Protein AF-A0A1H8B4Q2-F1 (afdb_monomer_lite)

Structure (mmCIF, N/CA/C/O backbone):
data_AF-A0A1H8B4Q2-F1
#
_entry.id   AF-A0A1H8B4Q2-F1
#
loop_
_atom_site.group_PDB
_atom_site.id
_atom_site.type_symbol
_atom_site.label_atom_id
_atom_site.label_alt_id
_atom_site.label_comp_id
_atom_site.label_asym_id
_atom_site.label_entity_id
_atom_site.label_seq_id
_atom_site.pdbx_PDB_ins_code
_atom_site.Cartn_x
_atom_site.Cartn_y
_atom_site.Cartn_z
_atom_site.occupancy
_atom_site.B_iso_or_equiv
_atom_site.auth_seq_id
_atom_site.auth_comp_id
_atom_site.auth_asym_id
_atom_site.auth_atom_id
_atom_site.pdbx_PDB_model_num
ATOM 1 N N . MET A 1 1 ? 11.904 -16.761 -21.065 1.00 44.06 1 MET A N 1
ATOM 2 C CA . MET A 1 1 ? 10.690 -16.181 -20.453 1.00 44.06 1 MET A CA 1
ATOM 3 C C . MET A 1 1 ? 10.366 -14.927 -21.239 1.00 44.06 1 MET A C 1
ATOM 5 O O . MET A 1 1 ? 11.265 -14.121 -21.437 1.00 44.06 1 MET A O 1
ATOM 9 N N . THR A 1 2 ? 9.163 -14.817 -21.790 1.00 51.31 2 THR A N 1
ATOM 10 C CA . THR A 1 2 ? 8.744 -13.660 -22.591 1.00 51.31 2 THR A CA 1
ATOM 11 C C . THR A 1 2 ? 8.271 -12.580 -21.623 1.00 51.31 2 THR A C 1
ATOM 13 O O . THR A 1 2 ? 7.244 -12.768 -20.978 1.00 51.31 2 THR A O 1
ATOM 16 N N . THR A 1 3 ? 9.033 -11.499 -21.448 1.00 61.41 3 THR A N 1
ATOM 17 C CA . THR A 1 3 ? 8.589 -10.367 -20.614 1.00 61.41 3 THR A CA 1
ATOM 18 C C . THR A 1 3 ? 7.335 -9.747 -21.215 1.00 61.41 3 THR A C 1
ATOM 20 O O . THR A 1 3 ? 7.231 -9.620 -22.440 1.00 61.41 3 THR A O 1
ATOM 23 N N . ALA A 1 4 ? 6.393 -9.382 -20.349 1.00 77.69 4 ALA A N 1
ATOM 24 C CA . ALA A 1 4 ? 5.158 -8.721 -20.735 1.00 77.69 4 ALA A CA 1
ATOM 25 C C . ALA A 1 4 ? 5.443 -7.415 -21.509 1.00 77.69 4 ALA A C 1
ATOM 27 O O . ALA A 1 4 ? 6.437 -6.738 -21.232 1.00 77.69 4 ALA A O 1
ATOM 28 N N . PRO A 1 5 ? 4.609 -7.065 -22.504 1.00 85.50 5 PRO A N 1
ATOM 29 C CA . PRO A 1 5 ? 4.721 -5.782 -23.187 1.00 85.50 5 PRO A CA 1
ATOM 30 C C . PRO A 1 5 ? 4.383 -4.632 -22.232 1.00 85.50 5 PRO A C 1
ATOM 32 O O . PRO A 1 5 ? 3.731 -4.836 -21.208 1.00 85.50 5 PRO A O 1
ATOM 35 N N . LEU A 1 6 ? 4.780 -3.410 -22.597 1.00 89.19 6 LEU A N 1
ATOM 36 C CA . LEU A 1 6 ? 4.285 -2.215 -21.914 1.00 89.19 6 LEU A CA 1
ATOM 37 C C . LEU A 1 6 ? 2.749 -2.153 -22.016 1.00 89.19 6 LEU A C 1
ATOM 39 O O . LEU A 1 6 ? 2.206 -2.455 -23.087 1.00 89.19 6 LEU A O 1
ATOM 43 N N . PRO A 1 7 ? 2.038 -1.750 -20.947 1.00 91.31 7 PRO A N 1
ATOM 44 C CA . PRO A 1 7 ? 0.609 -1.484 -21.038 1.00 91.31 7 PRO A CA 1
ATOM 45 C C . PRO A 1 7 ? 0.302 -0.395 -22.071 1.00 91.31 7 PRO A C 1
ATOM 47 O O . PRO A 1 7 ? 1.131 0.466 -22.371 1.00 91.31 7 PRO A O 1
ATOM 50 N N . ALA A 1 8 ? -0.916 -0.411 -22.610 1.00 92.31 8 ALA A N 1
ATOM 51 C CA . ALA A 1 8 ? -1.341 0.591 -23.580 1.00 92.31 8 ALA A CA 1
ATOM 52 C C . ALA A 1 8 ? -1.207 2.013 -23.000 1.00 92.31 8 ALA A C 1
ATOM 54 O O . ALA A 1 8 ? -1.653 2.280 -21.887 1.00 92.31 8 ALA A O 1
ATOM 55 N N . GLY A 1 9 ? -0.576 2.913 -23.760 1.00 91.75 9 GLY A N 1
ATOM 56 C CA . GLY A 1 9 ? -0.340 4.306 -23.362 1.00 91.75 9 GLY A CA 1
ATOM 57 C C . GLY A 1 9 ? 0.874 4.530 -22.453 1.00 91.75 9 GLY A C 1
ATOM 58 O O . GLY A 1 9 ? 1.260 5.679 -22.258 1.00 91.75 9 GLY A O 1
ATOM 59 N N . TRP A 1 10 ? 1.504 3.472 -21.937 1.00 96.31 10 TRP A N 1
ATOM 60 C CA . TRP A 1 10 ? 2.675 3.588 -21.068 1.00 96.31 10 TRP A CA 1
ATOM 61 C C . TRP A 1 10 ? 3.954 3.821 -21.871 1.00 96.31 10 TRP A C 1
ATOM 63 O O . TRP A 1 10 ? 4.034 3.526 -23.065 1.00 96.31 10 TRP A O 1
ATOM 73 N N . ALA A 1 11 ? 4.977 4.344 -21.201 1.00 96.69 11 ALA A N 1
ATOM 74 C CA . ALA A 1 11 ? 6.280 4.591 -21.802 1.00 96.69 11 ALA A CA 1
ATOM 75 C C . ALA A 1 11 ? 7.419 4.390 -20.800 1.00 96.69 11 ALA A C 1
ATOM 77 O O . ALA A 1 11 ? 7.212 4.398 -19.591 1.00 96.69 11 ALA A O 1
ATOM 78 N N . VAL A 1 12 ? 8.638 4.262 -21.314 1.00 95.50 12 VAL A N 1
ATOM 79 C CA . VAL A 1 12 ? 9.869 4.340 -20.526 1.00 95.50 12 VAL A CA 1
ATOM 80 C C . VAL A 1 12 ? 10.606 5.605 -20.937 1.00 95.50 12 VAL A C 1
ATOM 82 O O . VAL A 1 12 ? 10.928 5.780 -22.113 1.00 95.50 12 VAL A O 1
ATOM 85 N N . ALA A 1 13 ? 10.842 6.496 -19.981 1.00 95.00 13 ALA A N 1
ATOM 86 C CA . ALA A 1 13 ? 11.702 7.654 -20.157 1.00 95.00 13 ALA A CA 1
ATOM 87 C C . ALA A 1 13 ? 13.133 7.308 -19.741 1.00 95.00 13 ALA A C 1
ATOM 89 O O . ALA A 1 13 ? 13.351 6.614 -18.750 1.00 95.00 13 ALA A O 1
ATOM 90 N N . PHE A 1 14 ? 14.099 7.813 -20.495 1.00 92.56 14 PHE A N 1
ATOM 91 C CA . PHE A 1 14 ? 15.521 7.679 -20.232 1.00 92.56 14 PHE A CA 1
ATOM 92 C C . PHE A 1 14 ? 16.087 9.071 -20.006 1.00 92.56 14 PHE A C 1
ATOM 94 O O . PHE A 1 14 ? 16.009 9.918 -20.897 1.00 92.56 14 PHE A O 1
ATOM 101 N N . HIS A 1 15 ? 16.668 9.289 -18.833 1.00 91.06 15 HIS A N 1
ATOM 102 C CA . HIS A 1 15 ? 17.373 10.516 -18.494 1.00 91.06 15 HIS A CA 1
ATOM 103 C C . HIS A 1 15 ? 18.846 10.193 -18.247 1.00 91.06 15 HIS A C 1
ATOM 105 O O . HIS A 1 15 ? 19.187 9.439 -17.332 1.00 91.06 15 HIS A O 1
ATOM 111 N N . ARG A 1 16 ? 19.733 10.714 -19.097 1.00 88.56 16 ARG A N 1
ATOM 112 C CA . ARG A 1 16 ? 21.175 10.440 -19.029 1.00 88.56 16 ARG A CA 1
ATOM 113 C C . ARG A 1 16 ? 21.856 11.495 -18.150 1.00 88.56 16 ARG A C 1
ATOM 115 O O . ARG A 1 16 ? 21.829 12.677 -18.474 1.00 88.56 16 ARG A O 1
ATOM 122 N N . VAL A 1 17 ? 22.500 11.066 -17.062 1.00 85.62 17 VAL A N 1
ATOM 123 C CA . VAL A 1 17 ? 23.230 11.930 -16.118 1.00 85.62 17 VAL A CA 1
ATOM 124 C C . VAL A 1 17 ? 24.628 11.363 -15.891 1.00 85.62 17 VAL A C 1
ATOM 126 O O . VAL A 1 17 ? 24.793 10.313 -15.276 1.00 85.62 17 VAL A O 1
ATOM 129 N N . HIS A 1 18 ? 25.653 12.067 -16.374 1.00 82.19 18 HIS A N 1
ATOM 130 C CA . HIS A 1 18 ? 27.057 11.640 -16.288 1.00 82.19 18 HIS A CA 1
ATOM 131 C C . HIS A 1 18 ? 27.281 10.205 -16.805 1.00 82.19 18 HIS A C 1
ATOM 133 O O . HIS A 1 18 ? 27.183 9.963 -18.004 1.00 82.19 18 HIS A O 1
ATOM 139 N N . ASN A 1 19 ? 27.607 9.266 -15.914 1.00 83.38 19 ASN A N 1
ATOM 140 C CA . ASN A 1 19 ? 27.865 7.854 -16.195 1.00 83.38 19 ASN A CA 1
ATOM 141 C C . ASN A 1 19 ? 26.665 6.952 -15.851 1.00 83.38 19 ASN A C 1
ATOM 143 O O . ASN A 1 19 ? 26.836 5.746 -15.659 1.00 83.38 19 ASN A O 1
ATOM 147 N N . LEU A 1 20 ? 25.464 7.524 -15.764 1.00 88.75 20 LEU A N 1
ATOM 148 C CA . LEU A 1 20 ? 24.238 6.842 -15.372 1.00 88.75 20 LEU A CA 1
ATOM 149 C C . LEU A 1 20 ? 23.106 7.151 -16.355 1.00 88.75 20 LEU A C 1
ATOM 151 O O . LEU A 1 20 ? 22.946 8.283 -16.809 1.00 88.75 20 LEU A O 1
ATOM 155 N N . VAL A 1 21 ? 22.283 6.150 -16.645 1.00 91.38 21 VAL A N 1
ATOM 156 C CA . VAL A 1 21 ? 20.963 6.332 -17.248 1.00 91.38 21 VAL A CA 1
ATOM 157 C C . VAL A 1 21 ? 19.923 6.022 -16.184 1.00 91.38 21 VAL A C 1
ATOM 159 O O . VAL A 1 21 ? 19.927 4.935 -15.602 1.00 91.38 21 VAL A O 1
ATOM 162 N N . ILE A 1 22 ? 19.044 6.982 -15.931 1.00 93.12 22 ILE A N 1
ATOM 163 C CA . ILE A 1 22 ? 17.851 6.807 -15.111 1.00 93.12 22 ILE A CA 1
ATOM 164 C C . ILE A 1 22 ? 16.729 6.383 -16.053 1.00 93.12 22 ILE A C 1
ATOM 166 O O . ILE A 1 22 ? 16.470 7.052 -17.053 1.00 93.12 22 ILE A O 1
ATOM 170 N N . LEU A 1 23 ? 16.104 5.250 -15.755 1.00 94.88 23 LEU A N 1
ATOM 171 C CA . LEU A 1 23 ? 14.957 4.730 -16.479 1.00 94.88 23 LEU A CA 1
ATOM 172 C C . LEU A 1 23 ? 13.721 4.958 -15.620 1.00 94.88 23 LEU A C 1
ATOM 174 O O . LEU A 1 23 ? 13.662 4.452 -14.503 1.00 94.88 23 LEU A O 1
ATOM 178 N N . THR A 1 24 ? 12.726 5.653 -16.153 1.00 95.62 24 THR A N 1
ATOM 179 C CA . THR A 1 24 ? 11.465 5.903 -15.455 1.00 95.62 24 THR A CA 1
ATOM 180 C C . THR A 1 24 ? 10.324 5.274 -16.235 1.00 95.62 24 THR A C 1
ATOM 182 O O . THR A 1 24 ? 10.087 5.616 -17.394 1.00 95.62 24 THR A O 1
ATOM 185 N N . LEU A 1 25 ? 9.609 4.346 -15.606 1.00 95.50 25 LEU A N 1
ATOM 186 C CA . LEU A 1 25 ? 8.370 3.795 -16.135 1.00 95.50 25 LEU A CA 1
ATOM 187 C C . LEU A 1 25 ? 7.251 4.809 -15.900 1.00 95.50 25 LEU A C 1
ATOM 189 O O . LEU A 1 25 ? 6.974 5.176 -14.759 1.00 95.50 25 LEU A O 1
ATOM 193 N N . LEU A 1 26 ? 6.617 5.247 -16.980 1.00 95.81 26 LEU A N 1
ATOM 194 C CA . LEU A 1 26 ? 5.538 6.224 -16.985 1.00 95.81 26 LEU A CA 1
ATOM 195 C C . LEU A 1 26 ? 4.238 5.546 -17.402 1.00 95.81 26 LEU A C 1
ATOM 197 O O . LEU A 1 26 ? 4.216 4.798 -18.386 1.00 95.81 26 LEU A O 1
ATOM 201 N N . ASP A 1 27 ? 3.152 5.848 -16.699 1.00 94.12 27 ASP A N 1
ATOM 202 C CA . ASP A 1 27 ? 1.825 5.441 -17.148 1.00 94.12 27 ASP A CA 1
ATOM 203 C C . ASP A 1 27 ? 1.273 6.345 -18.266 1.00 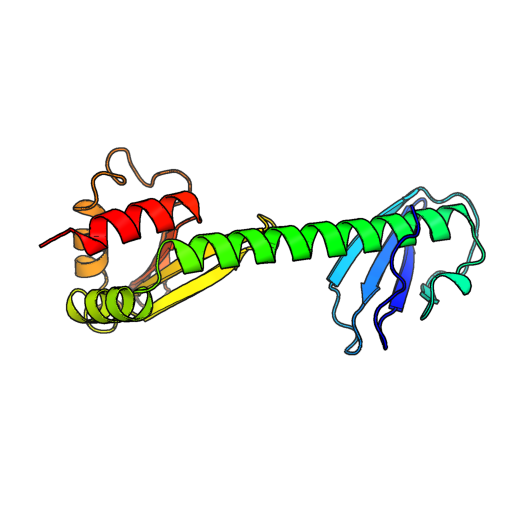94.12 27 ASP A C 1
ATOM 205 O O . ASP A 1 27 ? 1.949 7.243 -18.781 1.00 94.12 27 ASP A O 1
ATOM 209 N N . GLN A 1 28 ? 0.022 6.087 -18.653 1.00 93.94 28 GLN A N 1
ATOM 210 C CA . GLN A 1 28 ? -0.696 6.847 -19.679 1.00 93.94 28 GLN A CA 1
ATOM 211 C C . GLN A 1 28 ? -0.818 8.350 -19.365 1.00 93.94 28 GLN A C 1
ATOM 213 O O . GLN A 1 28 ? -0.849 9.164 -20.287 1.00 93.94 28 GLN A O 1
ATOM 218 N N . ASP A 1 29 ? -0.839 8.711 -18.081 1.00 94.50 29 ASP A N 1
ATOM 219 C CA . ASP A 1 29 ? -0.990 10.077 -17.581 1.00 94.50 29 ASP A CA 1
ATOM 220 C C . ASP A 1 29 ? 0.377 10.728 -17.300 1.00 94.50 29 ASP A C 1
ATOM 222 O O . ASP A 1 29 ? 0.452 11.843 -16.787 1.00 94.50 29 ASP A O 1
ATOM 226 N N . ARG A 1 30 ? 1.472 10.050 -17.684 1.00 91.06 30 ARG A N 1
ATOM 227 C CA . ARG A 1 30 ? 2.869 10.442 -17.43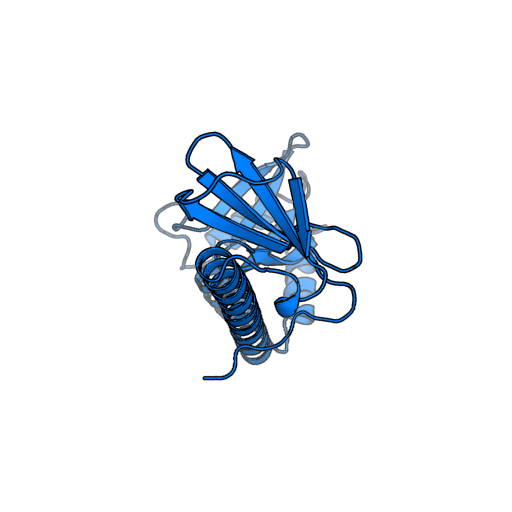3 1.00 91.06 30 ARG A CA 1
ATOM 228 C C . ARG A 1 30 ? 3.233 10.494 -15.952 1.00 91.06 30 ARG A C 1
ATOM 230 O O . ARG A 1 30 ? 4.214 11.140 -15.591 1.00 91.06 30 ARG A O 1
ATOM 237 N N . VAL A 1 31 ? 2.490 9.781 -15.112 1.00 92.94 31 VAL A N 1
ATOM 238 C CA . VAL A 1 31 ? 2.838 9.602 -13.706 1.00 92.94 31 VAL A CA 1
ATOM 239 C C . VAL A 1 31 ? 3.936 8.552 -13.604 1.00 92.94 31 VAL A C 1
ATOM 241 O O . VAL A 1 31 ? 3.877 7.499 -14.244 1.00 92.94 31 VAL A O 1
ATOM 244 N N . GLU A 1 32 ? 4.945 8.842 -12.789 1.00 93.44 32 GLU A N 1
ATOM 245 C CA . GLU A 1 32 ? 6.047 7.927 -12.517 1.00 93.44 32 GLU A CA 1
ATOM 246 C C . GLU A 1 32 ? 5.555 6.719 -11.716 1.00 93.44 32 GLU A C 1
ATOM 248 O O . GLU A 1 32 ? 4.889 6.854 -10.688 1.00 93.44 32 GLU A O 1
ATOM 253 N N . ARG A 1 33 ? 5.862 5.518 -12.208 1.00 91.19 33 ARG A N 1
ATOM 254 C CA . ARG A 1 33 ? 5.429 4.251 -11.607 1.00 91.19 33 ARG A CA 1
ATOM 255 C C . ARG A 1 33 ? 6.574 3.408 -11.086 1.00 91.19 33 ARG A C 1
ATOM 257 O O . ARG A 1 33 ? 6.369 2.666 -10.134 1.00 91.19 33 ARG A O 1
ATOM 264 N N . GLU A 1 34 ? 7.753 3.492 -11.689 1.00 92.56 34 GLU A N 1
ATOM 265 C CA . GLU A 1 34 ? 8.947 2.765 -11.252 1.00 92.56 34 GLU A CA 1
ATOM 266 C C . GLU A 1 34 ? 10.199 3.479 -11.761 1.00 92.56 34 GLU A C 1
ATOM 268 O O . GLU A 1 34 ? 10.191 4.001 -12.878 1.00 92.56 34 GLU A O 1
ATOM 273 N N . ILE A 1 35 ? 11.273 3.471 -10.971 1.00 93.25 35 ILE A N 1
ATOM 274 C CA . ILE A 1 35 ? 12.565 4.052 -11.350 1.00 93.25 35 ILE A CA 1
ATOM 275 C C . ILE A 1 35 ? 13.641 2.970 -11.282 1.00 93.25 35 ILE A C 1
ATOM 277 O O . ILE A 1 35 ? 13.723 2.198 -10.329 1.00 93.25 35 ILE A O 1
ATOM 281 N N . GLY A 1 36 ? 14.483 2.918 -12.307 1.00 92.31 36 GLY A N 1
ATOM 282 C CA . GLY A 1 36 ? 15.640 2.042 -12.382 1.00 92.31 36 GLY A CA 1
ATOM 283 C C . GLY A 1 36 ? 16.881 2.792 -12.823 1.00 92.31 36 GLY A C 1
ATOM 284 O O . GLY A 1 36 ? 16.822 3.880 -13.390 1.00 92.31 36 GLY A O 1
ATOM 285 N N . PHE A 1 37 ? 18.024 2.165 -12.586 1.00 92.06 37 PHE A N 1
ATOM 286 C CA . PHE A 1 37 ? 19.324 2.749 -12.865 1.00 92.06 37 PHE A CA 1
ATOM 287 C C . PHE A 1 37 ? 20.144 1.789 -13.712 1.00 92.06 37 PHE A C 1
ATOM 289 O O . PHE A 1 37 ? 20.203 0.588 -13.431 1.00 92.06 37 PHE A O 1
ATOM 296 N N . HIS A 1 38 ? 20.793 2.320 -14.740 1.00 90.12 38 HIS A N 1
ATOM 297 C CA . HIS A 1 38 ? 21.687 1.558 -15.594 1.00 90.12 38 HIS A CA 1
ATOM 298 C C . HIS A 1 38 ? 23.020 2.298 -15.759 1.00 90.12 38 HIS A C 1
ATOM 300 O O . HIS A 1 38 ? 23.009 3.486 -16.088 1.00 90.12 38 HIS A O 1
ATOM 306 N N . PRO A 1 39 ? 24.172 1.644 -15.520 1.00 86.44 39 PRO A N 1
ATOM 307 C CA . PRO A 1 39 ? 25.469 2.253 -15.787 1.00 86.44 39 PRO A CA 1
ATOM 308 C C . PRO A 1 39 ? 25.602 2.554 -17.285 1.00 86.44 39 PRO A C 1
ATOM 310 O O . PRO A 1 39 ? 25.257 1.734 -18.129 1.00 86.44 39 PRO A O 1
ATOM 313 N N . LEU A 1 40 ? 26.070 3.753 -17.619 1.00 74.75 40 LEU A N 1
ATOM 314 C CA . LEU A 1 40 ? 26.134 4.242 -18.994 1.00 74.75 40 LEU A CA 1
ATOM 315 C C . LEU A 1 40 ? 27.250 3.533 -19.779 1.00 74.75 40 LEU A C 1
ATOM 317 O O . LEU A 1 40 ? 28.386 3.478 -19.309 1.00 74.75 40 LEU A O 1
ATOM 321 N N . ALA A 1 41 ? 26.942 3.040 -20.983 1.00 58.62 41 ALA A N 1
ATOM 322 C CA . ALA A 1 41 ? 27.933 2.437 -21.883 1.00 58.62 41 ALA A CA 1
ATOM 323 C C . ALA A 1 41 ? 28.132 3.206 -23.206 1.00 58.62 41 ALA A C 1
ATOM 325 O O . ALA A 1 41 ? 29.213 3.126 -23.785 1.00 58.62 41 ALA A O 1
ATOM 326 N N . ALA A 1 42 ? 27.156 3.997 -23.673 1.00 61.97 42 ALA A N 1
ATOM 327 C CA . ALA A 1 42 ? 27.256 4.704 -24.954 1.00 61.97 42 ALA A CA 1
ATOM 328 C C . ALA A 1 42 ? 26.667 6.131 -24.918 1.00 61.97 42 ALA A C 1
ATOM 330 O O . ALA A 1 42 ? 25.701 6.386 -24.192 1.00 61.97 42 ALA A O 1
ATOM 331 N N . PRO A 1 43 ? 27.227 7.076 -25.703 1.00 65.56 43 PRO A N 1
ATOM 332 C CA . PRO A 1 43 ? 26.658 8.410 -25.875 1.00 65.56 43 PRO A CA 1
ATOM 333 C C . PRO A 1 43 ? 25.294 8.339 -26.577 1.00 65.56 43 PRO A C 1
ATOM 335 O O . PRO A 1 43 ? 25.108 7.585 -27.529 1.00 65.56 43 PRO A O 1
ATOM 338 N N . GLY A 1 44 ? 24.350 9.159 -26.125 1.00 68.88 44 GLY A N 1
ATOM 339 C CA . GLY A 1 44 ? 22.997 9.252 -26.671 1.00 68.88 44 GLY A CA 1
ATOM 340 C C . GLY A 1 44 ? 22.327 10.568 -26.265 1.00 68.88 44 GLY A C 1
ATOM 341 O O . GLY A 1 44 ? 22.931 11.344 -25.521 1.00 68.88 44 GLY A O 1
ATOM 342 N N . PRO A 1 45 ? 21.104 10.845 -26.748 1.00 68.31 45 PRO A N 1
ATOM 343 C CA . PRO A 1 45 ? 20.375 12.063 -26.394 1.00 68.31 45 PRO A CA 1
ATOM 344 C C . PRO A 1 45 ? 20.120 12.136 -24.882 1.00 68.31 45 PRO A C 1
ATOM 346 O O . PRO A 1 45 ? 19.846 11.122 -24.251 1.00 68.31 45 PRO A O 1
ATOM 349 N N . GLU A 1 46 ? 20.187 13.323 -24.280 1.00 76.88 46 GLU A N 1
ATOM 350 C CA . GLU A 1 46 ? 20.023 13.480 -22.822 1.00 76.88 46 GLU A CA 1
ATOM 351 C C . GLU A 1 46 ? 18.675 12.954 -22.313 1.00 76.88 46 GLU A C 1
ATOM 353 O O . GLU A 1 46 ? 18.607 12.372 -21.231 1.00 76.88 46 GLU A O 1
ATOM 358 N N . ASN A 1 47 ? 17.626 13.119 -23.124 1.00 81.88 47 ASN A N 1
ATOM 359 C CA . ASN A 1 47 ? 16.271 12.675 -22.838 1.00 81.88 47 ASN A CA 1
ATOM 360 C C . ASN A 1 47 ? 15.708 11.892 -24.019 1.00 81.88 47 ASN A C 1
ATOM 362 O O . ASN A 1 47 ? 15.763 12.344 -25.164 1.00 81.88 47 ASN A O 1
ATOM 366 N N . GLU A 1 48 ? 15.125 10.740 -23.728 1.00 88.56 48 GLU A N 1
ATOM 367 C CA . GLU A 1 48 ? 14.493 9.875 -24.715 1.00 88.56 48 GLU A CA 1
ATOM 368 C C . GLU A 1 48 ? 13.255 9.227 -24.094 1.00 88.56 48 GLU A C 1
ATOM 370 O O . GLU A 1 48 ? 13.252 8.912 -22.908 1.00 88.56 48 GLU A O 1
ATOM 375 N N . ILE A 1 49 ? 12.186 9.047 -24.870 1.00 92.50 49 ILE A N 1
ATOM 376 C CA . ILE A 1 49 ? 10.961 8.388 -24.404 1.00 92.50 49 ILE A CA 1
ATOM 377 C C . ILE A 1 49 ? 10.603 7.296 -25.404 1.00 92.50 49 ILE A C 1
ATOM 379 O O . ILE A 1 49 ? 10.324 7.583 -26.567 1.00 92.50 49 ILE A O 1
ATOM 383 N N . ALA A 1 50 ? 10.560 6.053 -24.934 1.00 91.75 50 ALA A N 1
ATOM 384 C CA . ALA A 1 50 ? 10.122 4.905 -25.711 1.00 91.75 50 ALA A CA 1
ATOM 385 C C . ALA A 1 50 ? 8.703 4.506 -25.293 1.00 91.75 50 ALA A C 1
ATOM 387 O O . ALA A 1 50 ? 8.454 4.165 -24.140 1.00 91.75 50 ALA A O 1
ATOM 388 N N . SER A 1 51 ? 7.762 4.526 -26.236 1.00 91.38 51 SER A N 1
ATOM 389 C CA . SER A 1 51 ? 6.374 4.066 -26.035 1.00 91.38 51 SER A CA 1
ATOM 390 C C . SER A 1 51 ? 6.209 2.560 -26.299 1.00 91.38 51 SER A C 1
ATOM 392 O O . SER A 1 51 ? 5.124 2.008 -26.157 1.00 91.38 51 SER A O 1
ATOM 394 N N . SER A 1 52 ? 7.280 1.884 -26.719 1.00 91.12 52 SER A N 1
ATOM 395 C CA . SER A 1 52 ? 7.365 0.425 -26.832 1.00 91.12 52 SER A CA 1
ATOM 396 C C . SER A 1 52 ? 8.798 -0.018 -26.543 1.00 91.12 52 SER A C 1
ATOM 398 O O . SER A 1 52 ? 9.735 0.727 -26.828 1.00 91.12 52 SER A O 1
ATOM 400 N N . LEU A 1 53 ? 8.987 -1.233 -26.022 1.00 89.12 53 LEU A N 1
ATOM 401 C CA . LEU A 1 53 ? 10.337 -1.758 -25.772 1.00 89.12 53 LEU A CA 1
ATOM 402 C C . LEU A 1 53 ? 11.145 -1.942 -27.069 1.00 89.12 53 LEU A C 1
ATOM 404 O O . LEU A 1 53 ? 12.366 -1.867 -27.030 1.00 89.12 53 LEU A O 1
ATOM 408 N N . ASP A 1 54 ? 10.474 -2.120 -28.209 1.00 88.56 54 ASP A N 1
ATOM 409 C CA . ASP A 1 54 ? 11.112 -2.310 -29.518 1.00 88.56 54 ASP A CA 1
ATOM 410 C C . ASP A 1 54 ? 11.697 -1.008 -30.098 1.00 88.56 54 ASP A C 1
ATOM 412 O O . ASP A 1 54 ? 12.515 -1.048 -31.012 1.00 88.56 54 ASP A O 1
ATOM 416 N N . GLN A 1 55 ? 11.303 0.157 -29.565 1.00 89.69 55 GLN A N 1
ATOM 417 C CA . GLN A 1 55 ? 11.910 1.448 -29.921 1.00 89.69 55 GLN A CA 1
ATOM 418 C C . GLN A 1 55 ? 13.297 1.639 -29.291 1.00 89.69 55 GLN A C 1
ATOM 420 O O . GLN A 1 55 ? 14.039 2.522 -29.717 1.00 89.69 55 GLN A O 1
ATOM 425 N N . ILE A 1 56 ? 13.658 0.825 -28.294 1.00 88.19 56 ILE A N 1
ATOM 426 C CA . ILE A 1 56 ? 14.940 0.918 -27.598 1.00 88.19 56 ILE A CA 1
ATOM 427 C C . ILE A 1 56 ? 15.985 0.166 -28.426 1.00 88.19 56 ILE A C 1
ATOM 429 O O . ILE A 1 56 ? 16.021 -1.062 -28.446 1.00 88.19 56 ILE A O 1
ATOM 433 N N . THR A 1 57 ? 16.825 0.915 -29.136 1.00 86.12 57 THR A N 1
ATOM 434 C CA . THR A 1 57 ? 17.821 0.347 -30.060 1.00 86.12 57 THR A CA 1
ATOM 435 C C . THR A 1 57 ? 19.060 -0.195 -29.353 1.00 86.12 57 THR A C 1
ATOM 437 O O . THR A 1 57 ? 19.702 -1.114 -29.860 1.00 86.12 57 THR A O 1
ATOM 440 N N . ASP A 1 58 ? 19.384 0.350 -28.181 1.00 86.88 58 ASP A N 1
ATOM 441 C CA . ASP A 1 58 ? 20.455 -0.133 -27.315 1.00 86.88 58 ASP A CA 1
ATOM 442 C C . ASP A 1 58 ? 19.999 -1.423 -26.593 1.00 86.88 58 ASP A C 1
ATOM 444 O O . ASP A 1 58 ? 19.053 -1.378 -25.798 1.00 86.88 58 ASP A O 1
ATOM 448 N N . PRO A 1 59 ? 20.643 -2.582 -26.840 1.00 87.19 59 PRO A N 1
ATOM 449 C CA . PRO A 1 59 ? 20.243 -3.859 -26.246 1.00 87.19 59 PRO A CA 1
ATOM 450 C C . PRO A 1 59 ? 20.363 -3.906 -24.717 1.00 87.19 59 PRO A C 1
ATOM 452 O O . PRO A 1 59 ? 19.564 -4.582 -24.054 1.00 87.19 59 PRO A O 1
ATOM 455 N N . ASP A 1 60 ? 21.341 -3.199 -24.147 1.00 88.50 60 ASP A N 1
ATOM 456 C CA . ASP A 1 60 ? 21.582 -3.179 -22.706 1.00 88.50 60 ASP A CA 1
ATOM 457 C C . ASP A 1 60 ? 20.525 -2.316 -22.013 1.00 88.50 60 ASP A C 1
ATOM 459 O O . ASP A 1 60 ? 19.924 -2.748 -21.021 1.00 88.50 60 ASP A O 1
ATOM 463 N N . LEU A 1 61 ? 20.185 -1.163 -22.602 1.00 89.25 61 LEU A N 1
ATOM 464 C CA . LEU A 1 61 ? 19.051 -0.350 -22.148 1.00 89.25 61 LEU A CA 1
ATOM 465 C C . LEU A 1 61 ? 17.713 -1.060 -22.354 1.00 89.25 61 LEU A C 1
ATOM 467 O O . LEU A 1 61 ? 16.851 -0.994 -21.477 1.00 89.25 61 LEU A O 1
ATOM 471 N N . GLY A 1 62 ? 17.540 -1.793 -23.455 1.00 90.44 62 GLY A N 1
ATOM 472 C CA . GLY A 1 62 ? 16.353 -2.612 -23.696 1.00 90.44 62 GLY A CA 1
ATOM 473 C C . GLY A 1 62 ? 16.193 -3.701 -22.633 1.00 90.44 62 GLY A C 1
ATOM 474 O O . GLY A 1 62 ? 15.091 -3.944 -22.136 1.00 90.44 62 GLY A O 1
ATOM 475 N N . THR A 1 63 ? 17.301 -4.315 -22.212 1.00 91.19 63 THR A N 1
ATOM 476 C CA . THR A 1 63 ? 17.328 -5.287 -21.110 1.00 91.19 63 THR A CA 1
ATOM 477 C C . THR A 1 63 ? 17.041 -4.625 -19.761 1.00 91.19 63 THR A C 1
ATOM 479 O O . THR A 1 63 ? 16.292 -5.180 -18.955 1.00 91.19 63 THR A O 1
ATOM 482 N N . ALA A 1 64 ? 17.596 -3.440 -19.500 1.00 91.81 64 ALA A N 1
ATOM 483 C CA . ALA A 1 64 ? 17.342 -2.686 -18.274 1.00 91.81 64 ALA A CA 1
ATOM 484 C C . ALA A 1 64 ? 15.871 -2.249 -18.162 1.00 91.81 64 ALA A C 1
ATOM 486 O O . ALA A 1 64 ? 15.250 -2.469 -17.124 1.00 91.81 64 ALA A O 1
ATOM 487 N N . ALA A 1 65 ? 15.283 -1.727 -19.241 1.00 92.62 65 ALA A N 1
ATOM 488 C CA . ALA A 1 65 ? 13.868 -1.360 -19.306 1.00 92.62 65 ALA A CA 1
ATOM 489 C C . ALA A 1 65 ? 12.951 -2.576 -19.101 1.00 92.62 65 ALA A C 1
ATOM 491 O O . ALA A 1 65 ? 11.929 -2.495 -18.423 1.00 92.62 65 ALA A O 1
ATOM 492 N N . ARG A 1 66 ? 13.344 -3.737 -19.634 1.00 93.06 66 ARG A N 1
ATOM 493 C CA . ARG A 1 66 ? 12.627 -4.998 -19.433 1.00 93.06 66 ARG A CA 1
ATOM 494 C C . ARG A 1 66 ? 12.644 -5.444 -17.971 1.00 93.06 66 ARG A C 1
ATOM 496 O O . ARG A 1 66 ? 11.597 -5.772 -17.426 1.00 93.06 66 ARG A O 1
ATOM 503 N N . LYS A 1 67 ? 13.809 -5.379 -17.319 1.00 92.50 67 LYS A N 1
ATOM 504 C CA . LYS A 1 67 ? 13.946 -5.654 -15.879 1.00 92.50 67 LYS A CA 1
ATOM 505 C C . LYS A 1 67 ? 13.141 -4.675 -15.026 1.00 92.50 67 LYS A C 1
ATOM 507 O O . LYS A 1 67 ? 12.542 -5.100 -14.044 1.00 92.50 67 LYS A O 1
ATOM 512 N N . LEU A 1 68 ? 13.113 -3.395 -15.401 1.00 93.81 68 LEU A N 1
ATOM 513 C CA . LEU A 1 68 ? 12.302 -2.375 -14.735 1.00 93.81 68 LEU A CA 1
ATOM 514 C C . LEU A 1 68 ? 10.815 -2.747 -14.769 1.00 93.81 68 LEU A C 1
ATOM 516 O O . LEU A 1 68 ? 10.148 -2.745 -13.739 1.00 93.81 68 LEU A O 1
ATOM 520 N N . LEU A 1 69 ? 10.318 -3.134 -15.945 1.00 93.69 69 LEU A N 1
ATOM 521 C CA . LEU A 1 69 ? 8.933 -3.550 -16.134 1.00 93.69 69 LEU A CA 1
ATOM 522 C C . LEU A 1 69 ? 8.603 -4.853 -15.384 1.00 93.69 69 LEU A C 1
ATOM 524 O O . LEU A 1 69 ? 7.569 -4.941 -14.725 1.00 93.69 69 LEU A O 1
ATOM 528 N N . ASP A 1 70 ? 9.493 -5.847 -15.438 1.00 92.50 70 ASP A N 1
ATOM 529 C CA . ASP A 1 70 ? 9.341 -7.099 -14.686 1.00 92.50 70 ASP A CA 1
ATOM 530 C C . ASP A 1 70 ? 9.312 -6.842 -13.168 1.00 92.50 70 ASP A C 1
ATOM 532 O O . ASP A 1 70 ? 8.491 -7.427 -12.457 1.00 92.50 70 ASP A O 1
ATOM 536 N N . SER A 1 71 ? 10.158 -5.930 -12.673 1.00 90.81 71 SER A N 1
ATOM 537 C CA . SER A 1 71 ? 10.157 -5.486 -11.273 1.00 90.81 71 SER A CA 1
ATOM 538 C C . SER A 1 71 ? 8.824 -4.847 -10.898 1.00 90.81 71 SER A C 1
ATOM 540 O O . SER A 1 71 ? 8.207 -5.266 -9.919 1.00 90.81 71 SER A O 1
ATOM 542 N N . PHE A 1 72 ? 8.336 -3.907 -11.713 1.00 90.94 72 PHE A N 1
ATOM 543 C CA . PHE A 1 72 ? 7.044 -3.259 -11.504 1.00 90.94 72 PHE A CA 1
ATOM 544 C C . PHE A 1 72 ? 5.905 -4.288 -11.410 1.00 90.94 72 PHE A C 1
ATOM 546 O O . PHE A 1 72 ? 5.142 -4.285 -10.444 1.00 90.94 72 PHE A O 1
ATOM 553 N N . TYR A 1 73 ? 5.817 -5.235 -12.349 1.00 90.75 73 TYR A N 1
ATOM 554 C CA . TYR A 1 73 ? 4.768 -6.258 -12.311 1.00 90.75 73 TYR A CA 1
ATOM 555 C C . TYR A 1 73 ? 4.885 -7.197 -11.112 1.00 90.75 73 TYR A C 1
ATOM 557 O O . TYR A 1 73 ? 3.874 -7.519 -10.483 1.00 90.75 73 TYR A O 1
ATOM 565 N N . ALA A 1 74 ? 6.099 -7.638 -10.771 1.00 90.25 74 ALA A N 1
ATOM 566 C CA . ALA A 1 74 ? 6.323 -8.474 -9.597 1.00 90.25 74 ALA A CA 1
ATOM 567 C C . ALA A 1 74 ? 5.897 -7.748 -8.311 1.00 90.25 74 ALA A C 1
ATOM 569 O O . ALA A 1 74 ? 5.262 -8.346 -7.435 1.00 90.25 74 ALA A O 1
ATOM 570 N N . ARG A 1 75 ? 6.200 -6.450 -8.240 1.00 88.94 75 ARG A N 1
ATOM 571 C CA . ARG A 1 75 ? 5.852 -5.548 -7.149 1.00 88.94 75 ARG A CA 1
ATOM 572 C C . ARG A 1 75 ? 4.339 -5.383 -7.003 1.00 88.94 75 ARG A C 1
ATOM 574 O O . ARG A 1 75 ? 3.799 -5.662 -5.933 1.00 88.94 75 ARG A O 1
ATOM 581 N N . THR A 1 76 ? 3.640 -5.047 -8.086 1.00 88.31 76 THR A N 1
ATOM 582 C CA . THR A 1 76 ? 2.172 -4.933 -8.109 1.00 88.31 76 THR A CA 1
ATOM 583 C C . THR A 1 76 ? 1.493 -6.258 -7.764 1.00 88.31 76 THR A C 1
ATOM 585 O O . THR A 1 76 ? 0.563 -6.286 -6.961 1.00 88.31 76 THR A O 1
ATOM 588 N N . ALA A 1 77 ? 1.978 -7.381 -8.302 1.00 89.88 77 ALA A N 1
ATOM 589 C CA . ALA A 1 77 ? 1.417 -8.696 -7.999 1.00 89.88 77 ALA A CA 1
ATOM 590 C C . ALA A 1 77 ? 1.597 -9.080 -6.522 1.00 89.88 77 ALA A C 1
ATOM 592 O O . ALA A 1 77 ? 0.733 -9.742 -5.946 1.00 89.88 77 ALA A O 1
ATOM 593 N N . ARG A 1 78 ? 2.713 -8.685 -5.896 1.00 89.62 78 ARG A N 1
ATOM 594 C CA . ARG A 1 78 ? 2.930 -8.887 -4.460 1.00 89.62 78 ARG A CA 1
ATOM 595 C C . ARG A 1 78 ? 1.964 -8.046 -3.629 1.00 89.62 78 ARG A C 1
ATOM 597 O O . ARG A 1 78 ? 1.306 -8.613 -2.763 1.00 89.62 78 ARG A O 1
ATOM 604 N N . ALA A 1 79 ? 1.840 -6.756 -3.934 1.00 88.38 79 ALA A N 1
ATOM 605 C CA . ALA A 1 79 ? 0.902 -5.867 -3.255 1.00 88.38 79 ALA A CA 1
ATOM 606 C C . ALA A 1 79 ? -0.545 -6.383 -3.343 1.00 88.38 79 ALA A C 1
ATOM 608 O O . ALA A 1 79 ? -1.233 -6.464 -2.327 1.00 88.38 79 ALA A O 1
ATOM 609 N N . GLN A 1 80 ? -0.980 -6.834 -4.527 1.00 89.75 80 GLN A N 1
ATOM 610 C CA . GLN A 1 80 ? -2.314 -7.413 -4.704 1.00 89.75 80 GLN A CA 1
ATOM 611 C C . GLN A 1 80 ? -2.512 -8.672 -3.854 1.00 89.75 80 GLN A C 1
ATOM 613 O O . GLN A 1 80 ? -3.516 -8.789 -3.162 1.00 89.75 80 GLN A O 1
ATOM 618 N N . ARG A 1 81 ? -1.545 -9.603 -3.852 1.00 91.12 81 ARG A N 1
ATOM 619 C CA . ARG A 1 81 ? -1.639 -10.824 -3.032 1.00 91.12 81 ARG A CA 1
ATOM 620 C C . ARG A 1 81 ? -1.743 -10.516 -1.541 1.00 91.12 81 ARG A C 1
ATOM 622 O O . ARG A 1 81 ? -2.498 -11.198 -0.851 1.00 91.12 81 ARG A O 1
ATOM 629 N N . ASN A 1 82 ? -0.995 -9.522 -1.065 1.00 88.31 82 ASN A N 1
ATOM 630 C CA . ASN A 1 82 ? -1.037 -9.082 0.327 1.00 88.31 82 ASN A CA 1
ATOM 631 C C . ASN A 1 82 ? -2.406 -8.476 0.665 1.00 88.31 82 ASN A C 1
ATOM 633 O O . ASN A 1 82 ? -3.018 -8.880 1.651 1.00 88.31 82 ASN A O 1
ATOM 637 N N . SER A 1 83 ? -2.928 -7.604 -0.204 1.00 88.56 83 SER A N 1
ATOM 638 C CA . SER A 1 83 ? -4.267 -7.022 -0.055 1.00 88.56 83 SER A CA 1
ATOM 639 C C . SER A 1 83 ? -5.371 -8.086 -0.046 1.00 88.56 83 SER A C 1
ATOM 641 O O . SER A 1 83 ? -6.203 -8.124 0.861 1.00 88.56 83 SER A O 1
ATOM 643 N N . ASP A 1 84 ? -5.327 -9.037 -0.982 1.00 91.06 84 ASP A N 1
ATOM 644 C CA . ASP A 1 84 ? -6.296 -10.134 -1.051 1.00 91.06 84 ASP A CA 1
ATOM 645 C C . ASP A 1 84 ? -6.224 -11.052 0.180 1.00 91.06 84 ASP A C 1
ATOM 647 O O . ASP A 1 84 ? -7.244 -11.567 0.641 1.00 91.06 84 ASP A O 1
ATOM 651 N N . ALA A 1 85 ? -5.016 -11.318 0.692 1.00 90.94 85 ALA A N 1
ATOM 652 C CA . ALA A 1 85 ? -4.823 -12.126 1.893 1.00 90.94 85 ALA A CA 1
ATOM 653 C C . ALA A 1 85 ? -5.421 -11.441 3.123 1.00 90.94 85 ALA A C 1
ATOM 655 O O . ALA A 1 85 ? -6.171 -12.082 3.861 1.00 90.94 85 ALA A O 1
ATOM 656 N N . PHE A 1 86 ? -5.175 -10.141 3.275 1.00 91.50 86 PHE A N 1
ATOM 657 C CA . PHE A 1 86 ? -5.742 -9.342 4.352 1.00 91.50 86 PHE A CA 1
ATOM 658 C C . PHE A 1 86 ? -7.273 -9.292 4.275 1.00 91.50 86 PHE A C 1
ATOM 660 O O . PHE A 1 86 ? -7.955 -9.567 5.260 1.00 91.50 86 PHE A O 1
ATOM 667 N N . GLY A 1 87 ? -7.834 -9.038 3.087 1.00 90.75 87 GLY A N 1
ATOM 668 C CA . GLY A 1 87 ? -9.285 -9.015 2.880 1.00 90.75 87 GLY A CA 1
ATOM 669 C C . GLY A 1 87 ? -9.967 -10.348 3.213 1.00 90.75 87 GLY A C 1
ATOM 670 O O . GLY A 1 87 ? -11.079 -10.361 3.736 1.00 90.75 87 GLY A O 1
ATOM 671 N N . ARG A 1 88 ? -9.292 -11.484 2.982 1.00 93.50 88 ARG A N 1
ATOM 672 C CA . ARG A 1 88 ? -9.784 -12.803 3.419 1.00 93.50 88 ARG A CA 1
ATOM 673 C C . ARG A 1 88 ? -9.715 -13.003 4.934 1.00 93.50 88 ARG A C 1
ATOM 675 O O . ARG A 1 88 ? -10.572 -13.698 5.472 1.00 93.50 88 ARG A O 1
ATOM 682 N N 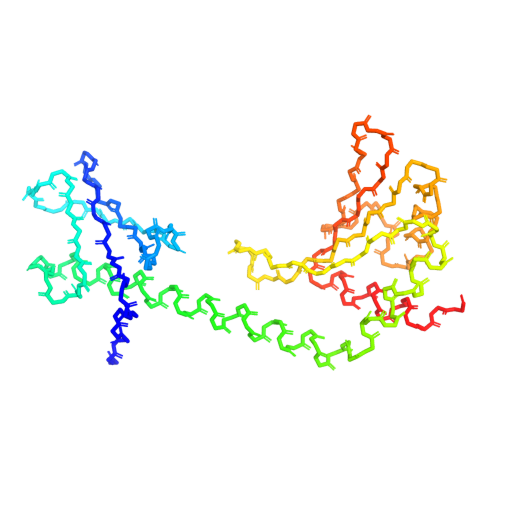. ALA A 1 89 ? -8.710 -12.444 5.606 1.00 92.69 89 ALA A N 1
ATOM 683 C CA . ALA A 1 89 ? -8.555 -12.540 7.059 1.00 92.69 89 ALA A CA 1
ATOM 684 C C . ALA A 1 89 ? -9.535 -11.626 7.827 1.00 92.69 89 ALA A C 1
ATOM 686 O O . ALA A 1 89 ? -9.946 -11.948 8.947 1.00 92.69 89 ALA A O 1
ATOM 687 N N . PHE A 1 90 ? -9.947 -10.512 7.213 1.00 94.31 90 PHE A N 1
ATOM 688 C CA . PHE A 1 90 ? -10.843 -9.511 7.801 1.00 94.31 90 PHE A CA 1
ATOM 689 C C . PHE A 1 90 ? -12.042 -9.199 6.889 1.00 94.31 90 PHE A C 1
ATOM 691 O O . PHE A 1 90 ? -12.180 -8.072 6.412 1.00 94.31 90 PHE A O 1
ATOM 698 N N . PRO A 1 91 ? -12.950 -10.167 6.644 1.00 94.00 91 PRO A N 1
ATOM 699 C CA . PRO A 1 91 ? -14.148 -9.930 5.830 1.00 94.00 91 PRO A CA 1
ATOM 700 C C . PRO A 1 91 ? -15.137 -8.947 6.487 1.00 94.00 91 PRO A C 1
ATOM 702 O O . PRO A 1 91 ? -16.001 -8.387 5.819 1.00 94.00 91 PRO A O 1
ATOM 705 N N . ASP A 1 92 ? -15.009 -8.737 7.795 1.00 94.69 92 ASP A N 1
ATOM 706 C CA . ASP A 1 92 ? -15.803 -7.865 8.660 1.00 94.69 92 ASP A CA 1
ATOM 707 C C . ASP A 1 92 ? -15.154 -6.488 8.898 1.00 94.69 92 ASP A C 1
ATOM 709 O O . ASP A 1 92 ? -15.582 -5.746 9.782 1.00 94.69 92 ASP A O 1
ATOM 713 N N . LEU A 1 93 ? -14.144 -6.114 8.106 1.00 93.75 93 LEU A N 1
ATOM 714 C CA . LEU A 1 93 ? -13.347 -4.899 8.310 1.00 93.75 93 LEU A CA 1
ATOM 715 C C . LEU A 1 93 ? -14.190 -3.624 8.477 1.00 93.75 93 LEU A C 1
ATOM 717 O O . LEU A 1 93 ? -13.931 -2.827 9.374 1.00 93.75 93 LEU A O 1
ATOM 721 N N . SER A 1 94 ? -15.231 -3.438 7.659 1.00 94.00 94 SER A N 1
ATOM 722 C CA . SER A 1 94 ? -16.114 -2.268 7.773 1.00 94.00 94 SER A CA 1
ATOM 723 C C . SER A 1 94 ? -16.853 -2.215 9.113 1.00 94.00 94 SER A C 1
ATOM 725 O O . SER A 1 94 ? -17.047 -1.130 9.656 1.00 94.00 94 SER A O 1
ATOM 727 N N . ALA A 1 95 ? -17.239 -3.369 9.666 1.00 95.12 95 ALA A N 1
ATOM 728 C CA . ALA A 1 95 ? -17.869 -3.441 10.981 1.00 95.12 95 ALA A CA 1
ATOM 729 C C . ALA A 1 95 ? -16.857 -3.147 12.097 1.00 95.12 95 ALA A C 1
ATOM 731 O O . ALA A 1 95 ? -17.183 -2.428 13.038 1.00 95.12 95 ALA A O 1
ATOM 732 N N . LEU A 1 96 ? -15.614 -3.625 11.962 1.00 95.62 96 LEU A N 1
ATOM 733 C CA . LEU A 1 96 ? -14.530 -3.300 12.894 1.00 95.62 96 LEU A CA 1
ATOM 734 C C . LEU A 1 96 ? -14.217 -1.796 12.894 1.00 95.62 96 LEU A C 1
ATOM 736 O O . LEU A 1 96 ? -14.065 -1.206 13.959 1.00 95.62 96 LEU A O 1
ATOM 740 N N . PHE A 1 97 ? -14.188 -1.143 11.731 1.00 95.69 97 PHE A N 1
ATOM 741 C CA . PHE A 1 97 ? -13.985 0.309 11.654 1.00 95.69 97 PHE A CA 1
ATOM 742 C C . PHE A 1 97 ? -15.156 1.104 12.235 1.00 95.69 97 PHE A C 1
ATOM 744 O O . PHE A 1 97 ? -14.930 2.084 12.941 1.00 95.69 97 PHE A O 1
ATOM 751 N N . ALA A 1 98 ? -16.398 0.669 12.005 1.00 94.75 98 ALA A N 1
ATOM 752 C CA . ALA A 1 98 ? -17.562 1.286 12.639 1.00 94.75 98 ALA A CA 1
ATOM 753 C C . ALA A 1 98 ? -17.500 1.153 14.170 1.00 94.75 98 ALA A C 1
ATOM 755 O O . ALA A 1 98 ? -17.643 2.145 14.880 1.00 94.75 98 ALA A O 1
ATOM 756 N N . ARG A 1 99 ? -17.179 -0.043 14.675 1.00 95.06 99 ARG A N 1
ATOM 757 C CA . ARG A 1 99 ? -16.978 -0.297 16.107 1.00 95.06 99 ARG A CA 1
ATOM 758 C C . ARG A 1 99 ? -15.868 0.580 16.696 1.00 95.06 99 ARG A C 1
ATOM 760 O O . ARG A 1 99 ? -16.006 1.083 17.809 1.00 95.06 99 ARG A O 1
ATOM 767 N N . LEU A 1 100 ? -14.772 0.780 15.966 1.00 94.50 100 LEU A N 1
ATOM 768 C CA . LEU A 1 100 ? -13.691 1.671 16.389 1.00 94.50 100 LEU A CA 1
ATOM 769 C C . LEU A 1 100 ? -14.177 3.122 16.517 1.00 94.50 100 LEU A C 1
ATOM 771 O O . LEU A 1 100 ? -13.886 3.767 17.521 1.00 94.50 100 LEU A O 1
ATOM 775 N N . ALA A 1 101 ? -14.966 3.609 15.558 1.00 94.31 101 ALA A N 1
ATOM 776 C CA . ALA A 1 101 ? -15.563 4.944 15.610 1.00 94.31 101 ALA A CA 1
ATOM 777 C C . ALA A 1 101 ? -16.615 5.100 16.729 1.00 94.31 101 ALA A C 1
ATOM 779 O O . ALA A 1 101 ? -16.806 6.199 17.248 1.00 94.31 101 ALA A O 1
ATOM 780 N N . GLU A 1 102 ? -17.287 4.015 17.125 1.00 94.19 102 GLU A N 1
ATOM 781 C CA . GLU A 1 102 ? -18.198 4.001 18.278 1.00 94.19 102 GLU A CA 1
ATOM 782 C C . GLU A 1 102 ? -17.443 4.086 19.613 1.00 94.19 102 GLU A C 1
ATOM 784 O O . GLU A 1 102 ? -17.876 4.798 20.518 1.00 94.19 102 GLU A O 1
ATOM 789 N N . GLN A 1 103 ? -16.312 3.383 19.745 1.00 93.69 103 GLN A N 1
ATOM 790 C CA . GLN A 1 103 ? -15.492 3.415 20.963 1.00 93.69 103 GLN A CA 1
ATOM 791 C C . GLN A 1 103 ? -14.643 4.683 21.085 1.00 93.69 103 GLN A C 1
ATOM 793 O O . GLN A 1 103 ? -14.372 5.141 22.195 1.00 93.69 103 GLN A O 1
ATOM 798 N N . VAL A 1 104 ? -14.220 5.241 19.953 1.00 94.19 104 VAL A N 1
ATOM 799 C CA . VAL A 1 104 ? -13.434 6.469 19.865 1.00 94.19 104 VAL A CA 1
ATOM 800 C C . VAL A 1 104 ? -14.215 7.452 18.987 1.00 94.19 104 VAL A C 1
ATOM 802 O O . VAL A 1 104 ? -14.069 7.427 17.762 1.00 94.19 104 VAL A O 1
ATOM 805 N N . PRO A 1 105 ? -15.064 8.310 19.583 1.00 93.12 105 PRO A N 1
ATOM 806 C CA . PRO A 1 105 ? -15.911 9.224 18.828 1.00 93.12 105 PRO A CA 1
ATOM 807 C C . PRO A 1 105 ? -15.120 10.075 17.831 1.00 93.12 105 PRO A C 1
ATOM 809 O O . PRO A 1 105 ? -14.072 10.632 18.143 1.00 93.12 105 PRO A O 1
ATOM 812 N N . GLY A 1 106 ? -15.614 10.167 16.597 1.00 90.81 106 GLY A N 1
ATOM 813 C CA . GLY A 1 106 ? -14.942 10.926 15.539 1.00 90.81 106 GLY A CA 1
ATOM 814 C C . GLY A 1 106 ? -13.665 10.275 14.999 1.00 90.81 106 GLY A C 1
ATOM 815 O O . GLY A 1 106 ? -12.991 10.894 14.177 1.00 90.81 106 GLY A O 1
ATOM 816 N N . CYS A 1 107 ? -13.332 9.048 15.418 1.00 93.56 107 CYS A N 1
ATOM 817 C CA . CYS A 1 107 ? -12.212 8.319 14.848 1.00 93.56 107 CYS A CA 1
ATOM 818 C C . CYS A 1 107 ? -12.504 7.890 13.409 1.00 93.56 107 CYS A C 1
ATOM 820 O O . CYS A 1 107 ? -13.552 7.312 13.113 1.00 93.56 107 CYS A O 1
ATOM 822 N N . THR A 1 108 ? -11.556 8.146 12.514 1.00 94.00 108 THR A N 1
ATOM 823 C CA . THR A 1 108 ? -11.550 7.616 11.152 1.00 94.00 108 THR A CA 1
ATOM 824 C C . THR A 1 108 ? -10.484 6.539 11.045 1.00 94.00 108 THR A C 1
ATOM 826 O O . THR A 1 108 ? -9.362 6.723 11.509 1.00 94.00 108 THR A O 1
ATOM 829 N N . ALA A 1 109 ? -10.822 5.407 10.432 1.00 94.25 109 ALA A N 1
ATOM 830 C CA . ALA A 1 109 ? -9.870 4.337 10.178 1.00 94.25 109 ALA A CA 1
ATOM 831 C C . ALA A 1 109 ? -9.926 3.874 8.726 1.00 94.25 109 ALA A C 1
ATOM 833 O O . ALA A 1 109 ? -10.987 3.879 8.097 1.00 94.25 109 ALA A O 1
ATOM 834 N N . GLY A 1 110 ? -8.770 3.491 8.199 1.00 93.81 110 GLY A N 1
ATOM 835 C CA . GLY A 1 110 ? -8.614 3.061 6.821 1.00 93.81 110 GLY A CA 1
ATOM 836 C C . GLY A 1 110 ? -7.396 2.170 6.636 1.00 93.81 110 GLY A C 1
ATOM 837 O O . GLY A 1 110 ? -6.554 2.045 7.525 1.00 93.81 110 GLY A O 1
ATOM 838 N N . LEU A 1 111 ? -7.332 1.550 5.463 1.00 92.81 111 LEU A N 1
ATOM 839 C CA . LEU A 1 111 ? -6.152 0.848 4.981 1.00 92.81 111 LEU A CA 1
ATOM 840 C C . LEU A 1 111 ? -5.613 1.594 3.773 1.00 92.81 111 LEU A C 1
ATOM 842 O O . LEU A 1 111 ? -6.386 1.953 2.883 1.00 92.81 111 LEU A O 1
ATOM 846 N N . ASP A 1 112 ? -4.302 1.754 3.732 1.00 90.88 112 ASP A N 1
ATOM 847 C CA . ASP A 1 112 ? -3.586 2.189 2.543 1.00 90.88 112 ASP A CA 1
ATOM 848 C C . ASP A 1 112 ? -2.481 1.183 2.204 1.00 90.88 112 ASP A C 1
ATOM 850 O O . ASP A 1 112 ? -2.113 0.346 3.030 1.00 90.88 112 ASP A O 1
ATOM 854 N N . LEU A 1 113 ? -1.974 1.224 0.978 1.00 86.19 113 LEU A N 1
ATOM 855 C CA . LEU A 1 113 ? -0.828 0.431 0.564 1.00 86.19 113 LEU A CA 1
ATOM 856 C C . LEU A 1 113 ? 0.443 1.263 0.727 1.00 86.19 113 LEU A C 1
ATOM 858 O O . LEU A 1 113 ? 0.640 2.253 0.028 1.00 86.19 113 LEU A O 1
ATOM 862 N N . ASP A 1 114 ? 1.364 0.792 1.561 1.00 85.25 114 ASP A N 1
ATOM 863 C CA . ASP A 1 114 ? 2.737 1.275 1.519 1.00 85.25 114 ASP A CA 1
ATOM 864 C C . ASP A 1 114 ? 3.378 0.803 0.205 1.00 85.25 114 ASP A C 1
ATOM 866 O O . ASP A 1 114 ? 3.583 -0.394 -0.025 1.00 85.25 114 ASP A O 1
ATOM 870 N N . HIS A 1 115 ? 3.656 1.748 -0.692 1.00 75.62 115 HIS A N 1
ATOM 871 C CA . HIS A 1 115 ? 4.221 1.472 -2.010 1.00 75.62 115 HIS A CA 1
ATOM 872 C C . HIS A 1 115 ? 5.696 1.042 -1.972 1.00 75.62 115 HIS A C 1
ATOM 874 O O . HIS A 1 115 ? 6.159 0.416 -2.930 1.00 75.62 115 HIS A O 1
ATOM 880 N N . GLU A 1 116 ? 6.418 1.328 -0.888 1.00 77.44 116 GLU A N 1
ATOM 881 C CA . GLU A 1 116 ? 7.801 0.893 -0.689 1.00 77.44 116 GLU A CA 1
ATOM 882 C C . GLU A 1 116 ? 7.844 -0.505 -0.063 1.00 77.44 116 GLU A C 1
ATOM 884 O O . GLU A 1 116 ? 8.495 -1.410 -0.594 1.00 77.44 116 GLU A O 1
ATOM 889 N N . ALA A 1 117 ? 7.101 -0.714 1.029 1.00 78.81 117 ALA A N 1
ATOM 890 C CA . ALA A 1 117 ? 7.045 -1.996 1.733 1.00 78.81 117 ALA A CA 1
ATOM 891 C C . ALA A 1 117 ? 6.159 -3.041 1.028 1.00 78.81 117 ALA A C 1
ATOM 893 O O . ALA A 1 117 ? 6.307 -4.246 1.261 1.00 78.81 117 ALA A O 1
ATOM 894 N N . LEU A 1 118 ? 5.262 -2.598 0.139 1.00 84.31 118 LEU A N 1
ATOM 895 C CA . LEU A 1 118 ? 4.264 -3.421 -0.562 1.00 84.31 118 LEU A CA 1
ATOM 896 C C . LEU A 1 118 ? 3.328 -4.147 0.395 1.00 84.31 118 LEU A C 1
ATOM 898 O O . LEU A 1 118 ? 2.926 -5.290 0.152 1.00 84.31 118 LEU A O 1
ATOM 902 N N . ALA A 1 119 ? 3.021 -3.484 1.497 1.00 85.25 119 ALA A N 1
ATOM 903 C CA . ALA A 1 119 ? 2.243 -4.007 2.598 1.00 85.25 119 ALA A CA 1
ATOM 904 C C . ALA A 1 119 ? 1.126 -3.024 2.931 1.00 85.25 119 ALA A C 1
ATOM 906 O O . ALA A 1 119 ? 1.248 -1.824 2.687 1.00 85.25 119 ALA A O 1
ATOM 907 N N . LEU A 1 120 ? 0.025 -3.538 3.467 1.00 89.50 120 LEU A N 1
ATOM 908 C CA . LEU A 1 120 ? -1.039 -2.667 3.943 1.00 89.50 120 LEU A CA 1
ATOM 909 C C . LEU A 1 120 ? -0.609 -1.953 5.226 1.00 89.50 120 LEU A C 1
ATOM 911 O O . LEU A 1 120 ? 0.054 -2.534 6.084 1.00 89.50 120 LEU A O 1
ATOM 915 N N . VAL A 1 121 ? -1.034 -0.707 5.366 1.00 91.06 121 VAL A N 1
ATOM 916 C CA . VAL A 1 121 ? -0.899 0.086 6.582 1.00 91.06 121 VAL A CA 1
ATOM 917 C C . VAL A 1 121 ? -2.296 0.429 7.055 1.00 91.06 121 VAL A C 1
ATOM 919 O O . VAL A 1 121 ? -3.094 0.985 6.302 1.00 91.06 121 VAL A O 1
ATOM 922 N N . LEU A 1 122 ? -2.598 0.085 8.304 1.00 93.44 122 LEU A N 1
ATOM 923 C CA . LEU A 1 122 ? -3.810 0.553 8.958 1.00 93.44 122 LEU A CA 1
ATOM 924 C C . LEU A 1 122 ? -3.532 1.905 9.585 1.00 93.44 122 LEU A C 1
ATOM 926 O O . LEU A 1 122 ? -2.635 2.039 10.416 1.00 93.44 122 LEU A O 1
ATOM 930 N N . THR A 1 123 ? -4.341 2.888 9.222 1.00 94.00 123 THR A N 1
ATOM 931 C CA . THR A 1 123 ? -4.308 4.212 9.828 1.00 94.00 123 THR A CA 1
ATOM 932 C C . THR A 1 123 ? -5.589 4.429 10.611 1.00 94.00 123 THR A C 1
ATOM 934 O O . THR A 1 123 ? -6.675 4.248 10.067 1.00 94.00 123 THR A O 1
ATOM 937 N N . ALA A 1 124 ? -5.468 4.835 11.873 1.00 93.12 124 ALA A N 1
ATOM 938 C CA . ALA A 1 124 ? -6.576 5.299 12.698 1.00 93.12 124 ALA A CA 1
ATOM 939 C C . ALA A 1 124 ? -6.275 6.711 13.205 1.00 93.12 124 ALA A C 1
ATOM 941 O O . ALA A 1 124 ? -5.227 6.957 13.798 1.00 93.12 124 ALA A O 1
ATOM 942 N N . GLN A 1 125 ? -7.180 7.652 12.968 1.00 93.19 125 GLN A N 1
ATOM 943 C CA . GLN A 1 125 ? -7.026 9.050 13.347 1.00 93.19 125 GLN A CA 1
ATOM 944 C C . GLN A 1 125 ? -8.135 9.426 14.309 1.00 93.19 125 GLN A C 1
ATOM 946 O O . GLN A 1 125 ? -9.304 9.212 14.010 1.00 93.19 125 GLN A O 1
ATOM 951 N N . ALA A 1 126 ? -7.777 9.991 15.454 1.00 93.19 126 ALA A N 1
ATOM 952 C CA . ALA A 1 126 ? -8.716 10.556 16.407 1.00 93.19 126 ALA A CA 1
ATOM 953 C C . ALA A 1 126 ? -8.509 12.074 16.502 1.00 93.19 126 ALA A C 1
ATOM 955 O O . ALA A 1 126 ? -7.361 12.537 16.570 1.00 93.19 126 ALA A O 1
ATOM 956 N N . PRO A 1 127 ? -9.592 12.869 16.539 1.00 93.12 127 PRO A N 1
ATOM 957 C CA . PRO A 1 127 ? -9.489 14.293 16.816 1.00 93.12 127 PRO A CA 1
ATOM 958 C C . PRO A 1 127 ? -8.978 14.517 18.246 1.00 93.12 127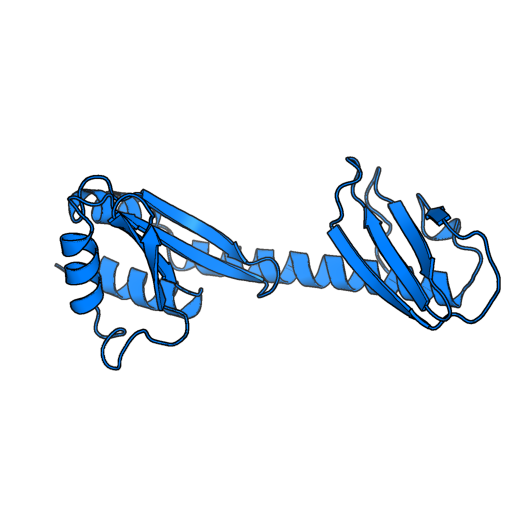 PRO A C 1
ATOM 960 O O . PRO A 1 127 ? -8.909 13.594 19.059 1.00 93.12 127 PRO A O 1
ATOM 963 N N . ARG A 1 128 ? -8.585 15.751 18.567 1.00 91.19 128 ARG A N 1
ATOM 964 C CA . ARG A 1 128 ? -7.924 16.084 19.841 1.00 91.19 128 ARG A CA 1
ATOM 965 C C . ARG A 1 128 ? -8.727 15.638 21.062 1.00 91.19 128 ARG A C 1
ATOM 967 O O . ARG A 1 128 ? -8.155 15.139 22.026 1.00 91.19 128 ARG A O 1
ATOM 974 N N . GLU A 1 129 ? -10.034 15.842 21.019 1.00 93.31 129 GLU A N 1
ATOM 975 C CA . GLU A 1 129 ? -10.982 15.494 22.073 1.00 93.31 129 GLU A CA 1
ATOM 976 C C . GLU A 1 129 ? -11.111 13.989 22.312 1.00 93.31 129 GLU A C 1
ATOM 978 O O . GLU A 1 129 ? -11.521 13.611 23.401 1.00 93.31 129 GLU A O 1
ATOM 983 N N . SER A 1 130 ? -10.741 13.158 21.332 1.00 93.25 130 SER A N 1
ATOM 984 C CA . SER A 1 130 ? -10.853 11.694 21.396 1.00 93.25 130 SER A CA 1
ATOM 985 C C . SER A 1 130 ? -9.504 10.970 21.291 1.00 93.25 130 SER A C 1
ATOM 987 O O . SER A 1 130 ? -9.425 9.741 21.273 1.00 93.25 130 SER A O 1
ATOM 989 N N . ALA A 1 131 ? -8.407 11.728 21.228 1.00 89.19 131 ALA A N 1
ATOM 990 C CA . ALA A 1 131 ? -7.052 11.197 21.259 1.00 89.19 131 ALA A CA 1
ATOM 991 C C . ALA A 1 131 ? -6.753 10.379 22.538 1.00 89.19 131 ALA A C 1
ATOM 993 O O . ALA A 1 131 ? -6.113 9.330 22.415 1.00 89.19 131 ALA A O 1
ATOM 994 N N . PRO A 1 132 ? -7.199 10.778 23.752 1.00 90.00 132 PRO A N 1
ATOM 995 C CA . PRO A 1 132 ? -7.019 9.964 24.956 1.00 90.00 132 PRO A CA 1
ATOM 996 C C . PRO A 1 132 ? -7.695 8.589 24.879 1.00 90.00 132 PRO A C 1
ATOM 998 O O . PRO A 1 132 ? -7.131 7.611 25.363 1.00 90.00 132 PRO A O 1
ATOM 1001 N N . GLU A 1 133 ? -8.868 8.502 24.259 1.00 92.44 133 GLU A N 1
ATOM 1002 C CA . GLU A 1 133 ? -9.653 7.283 24.072 1.00 92.44 133 GLU A CA 1
ATOM 1003 C C . GLU A 1 133 ? -8.944 6.333 23.108 1.00 92.44 133 GLU A C 1
ATOM 1005 O O . GLU A 1 133 ? -8.797 5.149 23.416 1.00 92.44 133 GLU A O 1
ATOM 1010 N N . LEU A 1 134 ? -8.407 6.854 21.998 1.00 90.31 134 LEU A N 1
ATOM 1011 C CA . LEU A 1 134 ? -7.579 6.064 21.084 1.00 90.31 134 LEU A CA 1
ATOM 1012 C C . LEU A 1 134 ? -6.311 5.546 21.783 1.00 90.31 134 LEU A C 1
ATOM 1014 O O . LEU A 1 134 ? -5.978 4.369 21.657 1.00 90.31 134 LEU A O 1
ATOM 1018 N N . LEU A 1 135 ? -5.634 6.376 22.588 1.00 87.19 135 LEU A N 1
ATOM 1019 C CA . LEU A 1 135 ? -4.484 5.931 23.392 1.00 87.19 135 LEU A CA 1
ATOM 1020 C C . LEU A 1 135 ? -4.868 4.863 24.414 1.00 87.19 135 LEU A C 1
ATOM 1022 O O . LEU A 1 135 ? -4.117 3.910 24.616 1.00 87.19 135 LEU A 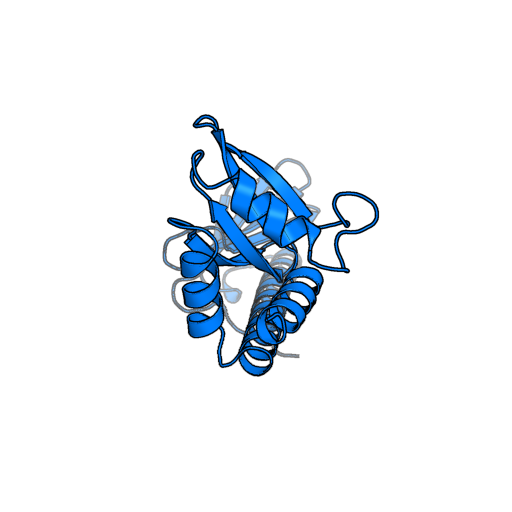O 1
ATOM 1026 N N . ALA A 1 136 ? -6.005 5.028 25.088 1.00 88.75 136 ALA A N 1
ATOM 1027 C CA . ALA A 1 136 ? -6.493 4.069 26.067 1.00 88.75 136 ALA A CA 1
ATOM 1028 C C . ALA A 1 136 ? -6.826 2.726 25.407 1.00 88.75 136 ALA A C 1
ATOM 1030 O O . ALA A 1 136 ? -6.483 1.683 25.962 1.00 88.75 136 ALA A O 1
ATOM 1031 N N . LEU A 1 137 ? -7.424 2.750 24.213 1.00 89.75 137 LEU A N 1
ATOM 1032 C CA . LEU A 1 137 ? -7.690 1.553 23.425 1.00 89.75 137 LEU A CA 1
ATOM 1033 C C . LEU A 1 137 ? -6.391 0.841 23.035 1.00 89.75 137 LEU A C 1
ATOM 1035 O O . LEU A 1 137 ? -6.253 -0.351 23.295 1.00 89.75 137 LEU A O 1
ATOM 1039 N N . ILE A 1 138 ? -5.412 1.568 22.487 1.00 87.06 138 ILE A N 1
ATOM 1040 C CA . ILE A 1 138 ? -4.113 0.991 22.107 1.00 87.06 138 ILE A CA 1
ATOM 1041 C C . ILE A 1 138 ? -3.417 0.371 23.323 1.00 87.06 138 ILE A C 1
ATOM 1043 O O . ILE A 1 138 ? -2.867 -0.714 23.215 1.00 87.06 138 ILE A O 1
ATOM 1047 N N . ARG A 1 139 ? -3.478 1.009 24.498 1.00 85.62 139 ARG A N 1
ATOM 1048 C CA . ARG A 1 139 ? -2.873 0.483 25.737 1.00 85.62 139 ARG A CA 1
ATOM 1049 C C . ARG A 1 139 ? -3.525 -0.796 26.263 1.00 85.62 139 ARG A C 1
ATOM 1051 O O . ARG A 1 139 ? -2.902 -1.491 27.061 1.00 85.62 139 ARG A O 1
ATOM 1058 N N . ARG A 1 140 ? -4.776 -1.080 25.888 1.00 87.94 140 ARG A N 1
ATOM 1059 C CA . ARG A 1 140 ? -5.448 -2.344 26.230 1.00 87.94 140 ARG A CA 1
ATOM 1060 C C . ARG A 1 140 ? -4.982 -3.492 25.343 1.00 87.94 140 ARG A C 1
ATOM 1062 O O . ARG A 1 140 ? -5.084 -4.641 25.761 1.00 87.94 140 ARG A O 1
ATOM 1069 N N . TRP A 1 141 ? -4.483 -3.193 24.145 1.00 88.25 141 TRP A N 1
ATOM 1070 C CA . TRP A 1 141 ? -4.034 -4.211 23.213 1.00 88.25 141 TRP A CA 1
ATOM 1071 C C . TRP A 1 141 ? -2.749 -4.882 23.734 1.00 88.25 141 TRP A C 1
ATOM 1073 O O . TRP A 1 141 ? -1.716 -4.223 23.854 1.00 88.25 141 TRP A O 1
ATOM 1083 N N . PRO A 1 142 ? -2.750 -6.201 24.006 1.00 75.56 142 PRO A N 1
ATOM 1084 C CA . PRO A 1 142 ? -1.589 -6.908 24.558 1.00 75.56 142 PRO A CA 1
ATOM 1085 C C . PRO A 1 142 ? -0.353 -6.928 23.643 1.00 75.56 142 PRO A C 1
ATOM 1087 O O . PRO A 1 142 ? 0.729 -7.287 24.099 1.00 75.56 142 PRO A O 1
ATOM 1090 N N . GLY A 1 143 ? -0.479 -6.533 22.372 1.00 68.12 143 GLY A N 1
ATOM 1091 C CA . GLY A 1 143 ? 0.660 -6.328 21.472 1.00 68.12 143 GLY A CA 1
ATOM 1092 C C . GLY A 1 143 ? 1.433 -5.022 21.717 1.00 68.12 143 GLY A C 1
ATOM 1093 O O . GLY A 1 143 ? 2.498 -4.834 21.137 1.00 68.12 143 GLY A O 1
ATOM 1094 N N . SER A 1 144 ? 0.935 -4.119 22.574 1.00 64.69 144 SER A N 1
ATOM 1095 C CA . SER A 1 144 ? 1.484 -2.765 22.764 1.00 64.69 144 SER A CA 1
ATOM 1096 C C . SER A 1 144 ? 2.487 -2.623 23.927 1.00 64.69 144 SER A C 1
ATOM 1098 O O . SER A 1 144 ? 2.748 -1.502 24.368 1.00 64.69 144 SER A O 1
ATOM 1100 N N . VAL A 1 145 ? 2.955 -3.725 24.529 1.00 50.25 145 VAL A N 1
ATOM 1101 C CA . VAL A 1 145 ? 3.349 -3.723 25.957 1.00 50.25 145 VAL A CA 1
ATOM 1102 C C . VAL A 1 145 ? 4.779 -3.224 26.245 1.00 50.25 145 VAL A C 1
ATOM 1104 O O . VAL A 1 145 ? 5.024 -2.787 27.364 1.00 50.25 145 VAL A O 1
ATOM 1107 N N . ASP A 1 146 ? 5.688 -3.127 25.267 1.00 47.28 146 ASP A N 1
ATOM 1108 C CA . ASP A 1 146 ? 7.098 -2.735 25.517 1.00 47.28 146 ASP A CA 1
ATOM 1109 C C . ASP A 1 146 ? 7.540 -1.410 24.854 1.00 47.28 146 ASP A C 1
ATOM 1111 O O . ASP A 1 146 ? 8.692 -1.230 24.458 1.00 47.28 146 ASP A O 1
ATOM 1115 N N . GLY A 1 147 ? 6.628 -0.438 24.761 1.00 51.88 147 GLY A N 1
ATOM 1116 C CA . GLY A 1 147 ? 6.823 0.809 24.004 1.00 51.88 147 GLY A CA 1
ATOM 1117 C C . GLY A 1 147 ? 6.080 0.751 22.667 1.00 51.88 147 GLY A C 1
ATOM 1118 O O . GLY A 1 147 ? 5.357 -0.219 22.434 1.00 51.88 147 GLY A O 1
ATOM 1119 N N . PRO A 1 148 ? 6.178 1.768 21.786 1.00 49.12 148 PRO A N 1
ATOM 1120 C CA . PRO A 1 148 ? 5.644 1.615 20.439 1.00 49.12 148 PRO A CA 1
ATOM 1121 C C . PRO A 1 148 ? 6.350 0.412 19.810 1.00 49.12 148 PRO A C 1
ATOM 1123 O O . PRO A 1 148 ? 7.549 0.469 19.531 1.00 49.12 148 PRO A O 1
ATOM 1126 N N . ALA A 1 149 ? 5.632 -0.706 19.663 1.00 50.59 149 ALA A N 1
ATOM 1127 C CA . ALA A 1 149 ? 6.128 -1.851 18.918 1.00 50.59 149 ALA A CA 1
ATOM 1128 C C . ALA A 1 149 ? 6.608 -1.341 17.551 1.00 50.59 149 ALA A C 1
ATOM 1130 O O . ALA A 1 149 ? 6.027 -0.403 17.005 1.00 50.59 149 ALA A O 1
ATOM 1131 N N . SER A 1 150 ? 7.694 -1.899 17.016 1.00 50.44 150 SER A N 1
ATOM 1132 C CA . SER A 1 150 ? 8.207 -1.490 15.704 1.00 50.44 150 SER A CA 1
ATOM 1133 C C . SER A 1 150 ? 7.069 -1.537 14.673 1.00 50.44 150 SER A C 1
ATOM 1135 O O . SER A 1 150 ? 6.513 -2.605 14.437 1.00 50.44 150 SER A O 1
ATOM 1137 N N . GLY A 1 151 ? 6.683 -0.378 14.126 1.00 54.53 151 GLY A N 1
ATOM 1138 C CA . GLY A 1 151 ? 5.519 -0.235 13.244 1.00 54.53 151 GLY A CA 1
ATOM 1139 C C . GLY A 1 151 ? 4.245 0.328 13.889 1.00 54.53 151 GLY A C 1
ATOM 1140 O O . GLY A 1 151 ? 3.227 0.346 13.210 1.00 54.53 151 GLY A O 1
ATOM 1141 N N . VAL A 1 152 ? 4.283 0.781 15.151 1.00 65.75 152 VAL A N 1
ATOM 1142 C CA . VAL A 1 152 ? 3.259 1.627 15.789 1.00 65.75 152 VAL A CA 1
ATOM 1143 C C . VAL A 1 152 ? 3.785 3.058 15.858 1.00 65.75 152 VAL A C 1
ATOM 1145 O O . VAL A 1 152 ? 4.616 3.370 16.710 1.00 65.75 152 VAL A O 1
ATOM 1148 N N . GLU A 1 153 ? 3.298 3.944 14.995 1.00 68.75 153 GLU A N 1
ATOM 1149 C CA . GLU A 1 153 ? 3.744 5.345 14.966 1.00 68.75 153 GLU A CA 1
ATOM 1150 C C . GLU A 1 153 ? 2.630 6.283 15.449 1.00 68.75 153 GLU A C 1
ATOM 1152 O O . GLU A 1 153 ? 1.768 6.674 14.659 1.00 68.75 153 GLU A O 1
ATOM 1157 N N . PRO A 1 154 ? 2.595 6.635 16.751 1.00 69.00 154 PRO A N 1
ATOM 1158 C CA . PRO A 1 154 ? 1.689 7.654 17.250 1.00 69.00 154 PRO A CA 1
ATOM 1159 C C . PRO A 1 154 ? 2.223 9.042 16.879 1.00 69.00 154 PRO A C 1
ATOM 1161 O O . PRO A 1 154 ? 3.231 9.497 17.422 1.00 69.00 154 PRO A O 1
ATOM 1164 N N . ALA A 1 155 ? 1.528 9.740 15.987 1.00 76.75 155 ALA A N 1
ATOM 1165 C CA . ALA A 1 155 ? 1.847 11.112 15.611 1.00 76.75 155 ALA A CA 1
ATOM 1166 C C . ALA A 1 155 ? 0.785 12.076 16.151 1.00 76.75 155 ALA A C 1
ATOM 1168 O O . ALA A 1 155 ? -0.410 11.925 15.882 1.00 76.75 155 ALA A O 1
ATOM 1169 N N . LEU A 1 156 ? 1.222 13.088 16.906 1.00 76.38 156 LEU A N 1
ATOM 1170 C CA . LEU A 1 156 ? 0.369 14.220 17.253 1.00 76.38 156 LEU A CA 1
ATOM 1171 C C . LEU A 1 156 ? 0.305 15.169 16.060 1.00 76.38 156 LEU A C 1
ATOM 1173 O O . LEU A 1 156 ? 1.324 15.647 15.568 1.00 76.38 156 LEU A O 1
ATOM 1177 N N . THR A 1 157 ? -0.909 15.445 15.612 1.00 77.44 157 THR A N 1
ATOM 1178 C CA . THR A 1 157 ? -1.175 16.464 14.594 1.00 77.44 157 THR A CA 1
ATOM 1179 C C . THR A 1 157 ? -1.013 17.865 15.187 1.00 77.44 157 THR A C 1
ATOM 1181 O O . THR A 1 157 ? -1.104 18.053 16.402 1.00 77.44 157 THR A O 1
ATOM 1184 N N . GLU A 1 158 ? -0.833 18.880 14.338 1.00 77.19 158 GLU A N 1
ATOM 1185 C CA . GLU A 1 158 ? -0.721 20.285 14.771 1.00 77.19 158 GLU A CA 1
ATOM 1186 C C . GLU A 1 158 ? -1.951 20.771 15.559 1.00 77.19 158 GLU A C 1
ATOM 1188 O O . GLU A 1 158 ? -1.856 21.659 16.405 1.00 77.19 158 GLU A O 1
ATOM 1193 N N . THR A 1 159 ? -3.112 20.155 15.324 1.00 80.00 159 THR A N 1
ATOM 1194 C CA . THR A 1 159 ? -4.368 20.441 16.030 1.00 80.00 159 THR A CA 1
ATOM 1195 C C . THR A 1 159 ? -4.510 19.678 17.350 1.00 80.00 159 THR A C 1
ATOM 1197 O O . THR A 1 159 ? -5.484 19.888 18.074 1.00 80.00 159 THR A O 1
ATOM 1200 N N . GLY A 1 160 ? -3.549 18.817 17.696 1.00 79.00 160 GLY A N 1
ATOM 1201 C CA . GLY A 1 160 ? -3.546 17.991 18.904 1.00 79.00 160 GLY A CA 1
ATOM 1202 C C . GLY A 1 160 ? -4.328 16.679 18.792 1.00 79.00 160 GLY A C 1
ATOM 1203 O O . GLY A 1 160 ? -4.501 16.007 19.805 1.00 79.00 160 GLY A O 1
ATOM 1204 N N . GLY A 1 161 ? -4.809 16.315 17.600 1.00 87.44 161 GLY A N 1
ATOM 1205 C CA . GLY A 1 161 ? -5.333 14.975 17.311 1.00 87.44 161 GLY A CA 1
ATOM 1206 C C . GLY A 1 161 ? -4.225 13.926 17.235 1.00 87.44 161 GLY A C 1
ATOM 1207 O O . GLY A 1 161 ? -3.052 14.273 17.075 1.00 87.44 161 GLY A O 1
ATOM 1208 N N . LEU A 1 162 ? -4.598 12.654 17.322 1.00 89.19 162 LEU A N 1
ATOM 1209 C CA . LEU A 1 162 ? -3.679 11.520 17.292 1.00 89.19 162 LEU A CA 1
ATOM 1210 C C . LEU A 1 162 ? -3.874 10.706 16.019 1.00 89.19 162 LEU A C 1
ATOM 1212 O O . LEU A 1 162 ? -4.990 10.308 15.707 1.00 89.19 162 LEU A O 1
ATOM 1216 N N . THR A 1 163 ? -2.781 10.409 15.327 1.00 89.75 163 THR A N 1
ATOM 1217 C CA . THR A 1 163 ? -2.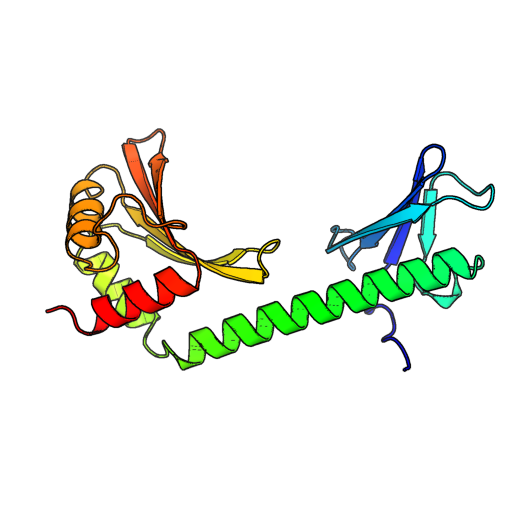745 9.414 14.253 1.00 89.75 163 THR A CA 1
ATOM 1218 C C . THR A 1 163 ? -1.975 8.194 14.728 1.00 89.75 163 THR A C 1
ATOM 1220 O O . THR A 1 163 ? -0.891 8.332 15.286 1.00 89.75 163 THR A O 1
ATOM 1223 N N . LEU A 1 164 ? -2.546 7.018 14.505 1.00 89.62 164 LEU A N 1
ATOM 1224 C CA . LEU A 1 164 ? -1.936 5.714 14.691 1.00 89.62 164 LEU A CA 1
ATOM 1225 C C . LEU A 1 164 ? -1.722 5.094 13.314 1.00 89.62 164 LEU A C 1
ATOM 1227 O O . LEU A 1 164 ? -2.696 4.890 12.592 1.00 89.62 164 LEU A O 1
ATOM 1231 N N . CYS A 1 165 ? -0.484 4.745 12.988 1.00 90.19 165 CYS A N 1
ATOM 1232 C CA . CYS A 1 165 ? -0.170 3.901 11.839 1.00 90.19 165 CYS A CA 1
ATOM 1233 C C . CYS A 1 165 ? 0.324 2.542 12.335 1.00 90.19 165 CYS A C 1
ATOM 1235 O O . CYS A 1 165 ? 1.205 2.500 13.194 1.00 90.19 165 CYS A O 1
ATOM 1237 N N . LEU A 1 166 ? -0.255 1.460 11.808 1.00 89.69 166 LEU A N 1
ATOM 1238 C CA . LEU A 1 166 ? 0.137 0.077 12.067 1.00 89.69 166 LEU A CA 1
ATOM 1239 C C . LEU A 1 166 ? 0.601 -0.579 10.767 1.00 89.69 166 LEU A C 1
ATOM 1241 O O . LEU A 1 166 ? -0.138 -0.583 9.780 1.00 89.69 166 LEU A O 1
ATOM 1245 N N . SER A 1 167 ? 1.790 -1.183 10.786 1.00 89.31 167 SER A N 1
ATOM 1246 C CA . SER A 1 167 ? 2.236 -2.085 9.715 1.00 89.31 167 SER A CA 1
ATOM 1247 C C . SER A 1 167 ? 1.270 -3.263 9.544 1.00 89.31 167 SER A C 1
ATOM 1249 O O . SER A 1 167 ? 0.521 -3.584 10.467 1.00 89.31 167 SER A O 1
ATOM 1251 N N . GLN A 1 168 ? 1.299 -3.938 8.392 1.00 89.25 168 GLN A N 1
ATOM 1252 C CA . GLN A 1 168 ? 0.354 -5.019 8.092 1.00 89.25 168 GLN A CA 1
ATOM 1253 C C . GLN A 1 168 ? 0.278 -6.074 9.209 1.00 89.25 168 GLN A C 1
ATOM 1255 O O . GLN A 1 168 ? -0.809 -6.338 9.711 1.00 89.25 168 GLN A O 1
ATOM 1260 N N . ASP A 1 169 ? 1.413 -6.614 9.662 1.00 88.81 169 ASP A N 1
ATOM 1261 C CA . ASP A 1 169 ? 1.443 -7.652 10.704 1.00 88.81 169 ASP A CA 1
ATOM 1262 C C . ASP A 1 169 ? 0.827 -7.174 12.029 1.00 88.81 169 ASP A C 1
ATOM 1264 O O . ASP A 1 169 ? 0.172 -7.938 12.742 1.00 88.81 169 ASP A O 1
ATOM 1268 N N . LEU A 1 170 ? 1.034 -5.900 12.374 1.00 88.88 170 LEU A N 1
ATOM 1269 C CA . LEU A 1 170 ? 0.466 -5.286 13.570 1.00 88.88 170 LEU A CA 1
ATOM 1270 C C . LEU A 1 170 ? -1.016 -4.963 13.394 1.00 88.88 170 LEU A C 1
ATOM 1272 O O . LEU A 1 170 ? -1.782 -5.134 14.336 1.00 88.88 170 LEU A O 1
ATOM 1276 N N . ALA A 1 171 ? -1.432 -4.543 12.202 1.00 91.62 171 ALA A N 1
ATOM 1277 C CA . ALA A 1 171 ? -2.829 -4.325 11.864 1.00 91.62 171 ALA A CA 1
ATOM 1278 C C . ALA A 1 171 ? -3.623 -5.634 11.956 1.00 91.62 171 ALA A C 1
ATOM 1280 O O . ALA A 1 171 ? -4.699 -5.648 12.548 1.00 91.62 171 ALA A O 1
ATOM 1281 N N . GLU A 1 172 ? -3.077 -6.741 11.445 1.00 92.88 172 GLU A N 1
ATOM 1282 C CA . GLU A 1 172 ? -3.699 -8.064 11.551 1.00 92.88 172 GLU A CA 1
ATOM 1283 C C . GLU A 1 172 ? -3.854 -8.483 13.023 1.00 92.88 172 GLU A C 1
ATOM 1285 O O . GLU A 1 172 ? -4.939 -8.877 13.451 1.00 92.88 172 GLU A O 1
ATOM 1290 N N . GLN A 1 173 ? -2.805 -8.329 13.834 1.00 91.81 173 GLN A N 1
ATOM 1291 C CA . GLN A 1 173 ? -2.858 -8.635 15.267 1.00 91.81 173 GLN A CA 1
ATOM 1292 C C . GLN A 1 173 ? -3.836 -7.736 16.034 1.00 91.81 173 GLN A C 1
ATOM 1294 O O . GLN A 1 173 ? -4.599 -8.225 16.869 1.00 91.81 173 GLN A O 1
ATOM 1299 N N . PHE A 1 174 ? -3.816 -6.430 15.761 1.00 92.25 174 PHE A N 1
ATOM 1300 C CA . PHE A 1 174 ? -4.697 -5.456 16.396 1.00 92.25 174 PHE A CA 1
ATOM 1301 C C . PHE A 1 174 ? -6.155 -5.743 16.059 1.00 92.25 174 PHE A C 1
ATOM 1303 O O . PHE A 1 174 ? -6.972 -5.836 16.966 1.00 92.25 174 PHE A O 1
ATOM 1310 N N . LEU A 1 175 ? -6.490 -5.929 14.781 1.00 94.25 175 LEU A N 1
ATOM 1311 C CA . LEU A 1 175 ? -7.863 -6.194 14.358 1.00 94.25 175 LEU A CA 1
ATOM 1312 C C . LEU A 1 175 ? -8.367 -7.550 14.849 1.00 94.25 175 LEU A C 1
ATOM 1314 O O . LEU A 1 175 ? -9.538 -7.660 15.201 1.00 94.25 175 LEU A O 1
ATOM 1318 N N . ALA A 1 176 ? -7.507 -8.573 14.896 1.00 93.75 176 ALA A N 1
ATOM 1319 C CA . ALA A 1 176 ? -7.876 -9.874 15.447 1.00 93.75 176 ALA A CA 1
ATOM 1320 C C . ALA A 1 176 ? -8.226 -9.760 16.935 1.00 93.75 176 ALA A C 1
ATOM 1322 O O . ALA A 1 176 ? -9.278 -10.234 17.350 1.00 93.75 176 ALA A O 1
ATOM 1323 N N . TRP A 1 177 ? -7.396 -9.065 17.717 1.00 94.00 177 TRP A N 1
ATOM 1324 C CA . TRP A 1 177 ? -7.700 -8.774 19.117 1.00 94.00 177 TRP A CA 1
ATOM 1325 C C . TRP A 1 177 ? -8.957 -7.905 19.263 1.00 94.00 177 TRP A C 1
ATOM 1327 O O . TRP A 1 177 ? -9.850 -8.238 20.034 1.00 94.00 177 TRP A O 1
ATOM 1337 N N . PHE A 1 178 ? -9.062 -6.818 18.497 1.00 94.06 178 PHE A N 1
ATOM 1338 C CA . PHE A 1 178 ? -10.164 -5.862 18.592 1.00 94.06 178 PHE A CA 1
ATOM 1339 C C . PHE A 1 178 ? -11.513 -6.475 18.204 1.00 94.06 178 PHE A C 1
ATOM 1341 O O . PHE A 1 178 ? -12.553 -6.050 18.703 1.00 94.06 178 PHE A O 1
ATOM 1348 N N . ARG A 1 179 ? -11.513 -7.489 17.333 1.00 93.44 179 ARG A N 1
ATOM 1349 C CA . ARG A 1 179 ? -12.703 -8.281 17.014 1.00 93.44 179 ARG A CA 1
ATOM 1350 C C . ARG A 1 179 ? -13.246 -9.003 18.248 1.00 93.44 179 ARG A C 1
ATOM 1352 O O . ARG A 1 179 ? -14.454 -8.972 18.468 1.00 93.44 179 ARG A O 1
ATOM 1359 N N . ASP A 1 180 ? -12.362 -9.600 19.040 1.00 90.31 180 ASP A N 1
ATOM 1360 C CA . ASP A 1 180 ? -12.716 -10.461 20.174 1.00 90.31 180 ASP A CA 1
ATOM 1361 C C . ASP A 1 180 ? -12.805 -9.706 21.509 1.00 90.31 180 ASP A C 1
ATOM 1363 O O . ASP A 1 180 ? -13.339 -10.231 22.489 1.00 90.31 180 ASP A O 1
ATOM 1367 N N . GLU A 1 181 ? -12.291 -8.476 21.558 1.00 85.56 181 GLU A N 1
ATOM 1368 C CA . GLU A 1 181 ? -12.385 -7.617 22.733 1.00 85.56 181 GLU A CA 1
ATOM 1369 C C . GLU A 1 181 ? -13.867 -7.383 23.088 1.00 85.56 181 GLU A C 1
ATOM 1371 O O . GLU A 1 181 ? -14.684 -7.217 22.176 1.00 85.56 181 GLU A O 1
ATOM 1376 N N . PRO A 1 182 ? -14.253 -7.374 24.375 1.00 70.56 182 PRO A N 1
ATOM 1377 C CA . PRO A 1 182 ? -15.603 -7.016 24.810 1.00 70.56 182 PRO A CA 1
ATOM 1378 C C . PRO A 1 182 ? -15.900 -5.511 24.695 1.00 70.56 182 PRO A C 1
ATOM 1380 O O . PRO A 1 182 ? -14.987 -4.671 24.895 1.00 70.56 182 PRO A O 1
#

Sequence (182 aa):
MTTAPLPAGWAVAFHRVHNLVILTLLDQDRVEREIGFHPLAAPGPENEIASSLDQITDPDLGTAARKLLDSFYARTARAQRNSDAFGRAFPDLSALFARLAEQVPGCTAGLDLDHEALALVLTAQAPRESAPELLALIRRWPGSVDGPASGVEPALTETGGLTLCLSQDLAEQFLAWFRDEP

Organism: Streptacidiphilus jiangxiensis (NCBI:txid235985)

Secondary structure (DSSP, 8-state):
--PPPPPTT-EEEEEEETTEEEEEEE-TT--EEEEEEEE--S---SEEEESSGGG--SHHHHHHHHHHHHHHHHHHHHHHHHHHHHHHH-TTHHHHHHHHHHHSTT-EEEEEEETTTTEEEEEEEE-GGGHHHHHHHHHHSGGGTTSS-TTEEEEE-TTS-EEEEEEHHHHHHHHHHHHH--

Foldseek 3Di:
DDQDKQPPLKKWKWADDDQKTWIFTAHNVRDTQFIDIDGHDDDDDRIDIGPTLVVPPDVRVSVRVSVRSVVSVVLVVLLVVQVVVLCVLCVPVVVLQVVVCVQQPPKGWDWDADSVVSFIKIKIKHQQVRQVSVVVLLVVQPVCPPHQDVQWDWDQDPRRITMTIHTRVRVSSSSVCSVVPD

Radius of gyration: 22.21 Å; chains: 1; bounding box: 46×37×56 Å

pLDDT: mean 86.46, std 11.24, range [44.06, 96.69]